Protein AF-A0A0E2BA04-F1 (afdb_monomer_lite)

Foldseek 3Di:
DDPQWDDDPVVCVVVVNDLCLQFNPPVPDPDTDGPDPPDLCSVQVVCVVVVHDNDPVVTGD

Sequence (61 aa):
MPDHVQFNHSRHISRGVDCSACHGNVAEMVKVKQVASLNMGYCVDCHRENNAPTDCSTCHR

pLDDT: mean 94.29, std 3.48, range [78.06, 97.69]

Secondary structure (DSSP, 8-state):
--TTB---HHHHHTTT--HHHHHS-GGG-SS----S---HHHHHHHHHHTT----HHHHB-

InterPro domains:
  IPR002322 Cytochrome c, class III [PR00609] (4-13)
  IPR002322 Cytochrome c, class III [PR00609] (17-24)
  IPR002322 Cytochrome c, class III [PR00609] (41-52)
  IPR002322 Cytochrome c, class III [PR00609] (53-60)
  IPR029467 Cytochrome c7-like [PF14522] (5-61)
  IPR036280 Multiheme cytochrome superfamily [SSF48695] (2-60)

Structure (mmCIF, N/CA/C/O backbone):
data_AF-A0A0E2BA04-F1
#
_entry.id   AF-A0A0E2BA04-F1
#
loop_
_atom_site.group_PDB
_atom_site.id
_atom_site.type_symbol
_atom_site.label_atom_id
_atom_site.label_alt_id
_atom_site.label_comp_id
_atom_site.label_asym_id
_atom_site.label_entity_id
_atom_site.label_seq_id
_atom_site.pdbx_PDB_ins_code
_atom_site.Cartn_x
_atom_site.Cartn_y
_atom_site.Cartn_z
_atom_site.occupancy
_atom_site.B_iso_or_equiv
_atom_site.auth_seq_id
_atom_site.auth_comp_id
_atom_site.auth_asym_id
_atom_site.auth_atom_id
_atom_site.pdbx_PDB_model_num
ATOM 1 N N . MET A 1 1 ? 0.392 8.402 2.477 1.00 78.06 1 MET A N 1
ATOM 2 C CA . MET A 1 1 ? 1.194 8.216 1.249 1.00 78.06 1 MET A CA 1
ATOM 3 C C . MET A 1 1 ? 1.494 9.599 0.685 1.00 78.06 1 MET A C 1
ATOM 5 O O . MET A 1 1 ? 0.619 10.444 0.842 1.00 78.06 1 MET A O 1
ATOM 9 N N . PRO A 1 2 ? 2.677 9.864 0.108 1.00 84.12 2 PRO A N 1
ATOM 10 C CA . PRO A 1 2 ? 2.948 11.133 -0.573 1.00 84.12 2 PRO A CA 1
ATOM 11 C C . PRO A 1 2 ? 2.006 11.364 -1.763 1.00 84.12 2 PRO A C 1
ATOM 13 O O . PRO A 1 2 ? 1.581 10.396 -2.390 1.00 84.12 2 PRO A O 1
ATOM 16 N N . ASP A 1 3 ? 1.745 12.624 -2.116 1.00 86.06 3 ASP A N 1
ATOM 17 C CA . ASP A 1 3 ? 0.768 12.990 -3.161 1.00 86.06 3 ASP A CA 1
ATOM 18 C C . ASP A 1 3 ? 1.130 12.470 -4.564 1.00 86.06 3 ASP A C 1
ATOM 20 O O . ASP A 1 3 ? 0.253 12.202 -5.380 1.00 86.06 3 ASP A O 1
ATOM 24 N N . HIS A 1 4 ? 2.422 12.264 -4.830 1.00 88.56 4 HIS A N 1
ATOM 25 C CA . HIS A 1 4 ? 2.952 11.726 -6.089 1.00 88.56 4 HIS A CA 1
ATOM 26 C C . HIS A 1 4 ? 2.910 10.186 -6.165 1.00 88.56 4 HIS A C 1
ATOM 28 O O . HIS A 1 4 ? 3.543 9.590 -7.039 1.00 88.56 4 HIS A O 1
ATOM 34 N N . VAL A 1 5 ? 2.237 9.521 -5.215 1.00 93.06 5 VAL A N 1
ATOM 35 C CA . VAL A 1 5 ? 2.039 8.067 -5.193 1.00 93.06 5 VAL A CA 1
ATOM 36 C C . VAL A 1 5 ? 0.569 7.750 -4.975 1.00 93.06 5 VAL A C 1
ATOM 38 O O . VAL A 1 5 ? -0.018 8.106 -3.953 1.00 93.06 5 VAL A O 1
ATOM 41 N N . GLN A 1 6 ? -0.018 6.987 -5.894 1.00 92.12 6 GLN A N 1
ATOM 42 C CA . GLN A 1 6 ? -1.397 6.527 -5.755 1.00 92.12 6 GLN A CA 1
ATOM 43 C C . GLN A 1 6 ? -1.452 5.073 -5.296 1.00 92.12 6 GLN A C 1
ATOM 45 O O . GLN A 1 6 ? -1.073 4.154 -6.019 1.00 92.12 6 GLN A O 1
ATOM 50 N N . PHE A 1 7 ? -1.999 4.854 -4.100 1.00 93.88 7 PHE A N 1
ATOM 51 C CA . PHE A 1 7 ? -2.273 3.516 -3.587 1.00 93.88 7 PHE A CA 1
ATOM 52 C C . PHE A 1 7 ? -3.723 3.116 -3.853 1.00 93.88 7 PHE A C 1
ATOM 54 O O . PHE A 1 7 ? -4.657 3.756 -3.369 1.00 93.88 7 PHE A O 1
ATOM 61 N N . ASN A 1 8 ? -3.920 2.026 -4.594 1.00 94.25 8 ASN A N 1
ATOM 62 C CA . ASN A 1 8 ? -5.245 1.479 -4.858 1.00 94.25 8 ASN A CA 1
ATOM 63 C C . ASN A 1 8 ? -5.501 0.247 -3.978 1.00 94.25 8 ASN A C 1
ATOM 65 O O . ASN A 1 8 ? -5.058 -0.857 -4.294 1.00 94.25 8 ASN A O 1
ATOM 69 N N . HIS A 1 9 ? -6.245 0.439 -2.891 1.00 95.56 9 HIS A N 1
ATOM 70 C CA . HIS A 1 9 ? -6.520 -0.607 -1.905 1.00 95.56 9 HIS A CA 1
ATOM 71 C C . HIS A 1 9 ? -7.260 -1.817 -2.515 1.00 95.56 9 HIS A C 1
ATOM 73 O O . HIS A 1 9 ? -6.904 -2.962 -2.240 1.00 95.56 9 HIS A O 1
ATOM 79 N N . SER A 1 10 ? -8.240 -1.591 -3.401 1.00 96.81 10 SER A N 1
ATOM 80 C CA . SER A 1 10 ? -9.054 -2.680 -3.962 1.00 96.81 10 SER A CA 1
ATOM 81 C C . SER A 1 10 ? -8.258 -3.618 -4.869 1.00 96.81 10 SER A C 1
ATOM 83 O O . SER A 1 10 ? -8.532 -4.816 -4.886 1.00 96.81 10 SER A O 1
ATOM 85 N N . ARG A 1 11 ? -7.232 -3.112 -5.570 1.00 95.50 11 ARG A N 1
ATOM 86 C CA . ARG A 1 11 ? -6.320 -3.946 -6.373 1.00 95.50 11 ARG A CA 1
ATOM 87 C C . ARG A 1 11 ? -5.490 -4.911 -5.533 1.00 95.50 11 ARG A C 1
ATOM 89 O O . ARG A 1 11 ? -5.171 -5.986 -6.016 1.00 95.50 11 ARG A O 1
ATOM 96 N N . HIS A 1 12 ? -5.125 -4.536 -4.312 1.00 96.19 12 HIS A N 1
ATOM 97 C CA . HIS A 1 12 ? -4.314 -5.397 -3.449 1.00 96.19 12 HIS A CA 1
ATOM 98 C C . HIS A 1 12 ? -5.177 -6.501 -2.833 1.00 96.19 12 HIS A C 1
ATOM 100 O O . HIS A 1 12 ? -4.814 -7.673 -2.897 1.00 96.19 12 HIS A O 1
ATOM 106 N N . ILE A 1 13 ? -6.379 -6.147 -2.360 1.00 96.50 13 ILE A N 1
ATOM 107 C CA . ILE A 1 13 ? -7.357 -7.125 -1.861 1.00 96.50 13 ILE A CA 1
ATOM 108 C C . ILE A 1 13 ? -7.744 -8.120 -2.961 1.00 96.50 13 ILE A C 1
ATOM 110 O O . ILE A 1 13 ? -7.778 -9.322 -2.717 1.00 96.50 13 ILE A O 1
ATOM 114 N N . SER A 1 14 ? -7.993 -7.656 -4.192 1.00 96.38 14 SER A N 1
ATOM 115 C CA . SER A 1 14 ? -8.384 -8.553 -5.292 1.00 96.38 14 SER A CA 1
ATOM 116 C C . SER A 1 14 ? -7.278 -9.514 -5.734 1.00 96.38 14 SER A C 1
ATOM 118 O O . SER A 1 14 ? -7.558 -10.491 -6.426 1.00 96.38 14 SER A O 1
ATOM 120 N N . ARG A 1 15 ? -6.030 -9.260 -5.326 1.00 95.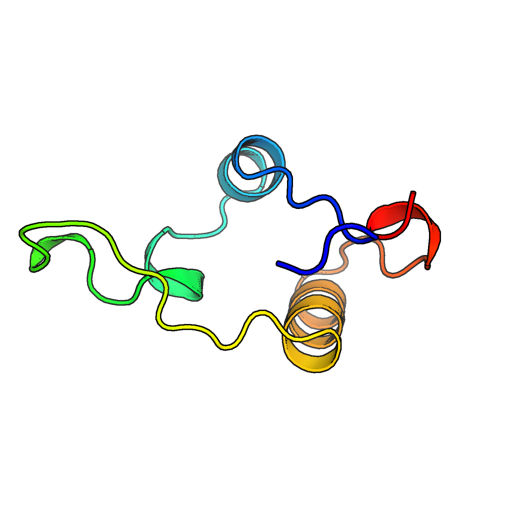44 15 ARG A N 1
ATOM 121 C CA . ARG A 1 15 ? -4.884 -10.158 -5.516 1.00 95.44 15 ARG A CA 1
ATOM 122 C C . ARG A 1 15 ? -4.617 -11.064 -4.313 1.00 95.44 15 ARG A C 1
ATOM 124 O O . ARG A 1 15 ? -3.640 -11.800 -4.341 1.00 95.44 15 ARG A O 1
ATOM 131 N N . GLY A 1 16 ? -5.488 -11.046 -3.303 1.00 95.38 16 GLY A N 1
ATOM 132 C CA . GLY A 1 16 ? -5.401 -11.928 -2.141 1.00 95.38 16 GLY A CA 1
ATOM 133 C C . GLY A 1 16 ? -4.399 -11.475 -1.081 1.00 95.38 16 GLY A C 1
ATOM 134 O O . GLY A 1 16 ? -3.985 -12.291 -0.267 1.00 95.38 16 GLY A O 1
ATOM 135 N N . VAL A 1 17 ? -3.994 -10.200 -1.077 1.00 96.31 17 VAL A N 1
ATOM 136 C CA . VAL A 1 17 ? -3.146 -9.663 -0.005 1.00 96.31 17 VAL A CA 1
ATOM 137 C C . VAL A 1 17 ? -3.978 -9.533 1.269 1.00 96.31 17 VAL A C 1
ATOM 139 O O . VAL A 1 17 ? -4.961 -8.788 1.297 1.00 96.31 17 VAL A O 1
ATOM 142 N N . ASP A 1 18 ? -3.566 -10.234 2.325 1.00 95.50 18 ASP A N 1
ATOM 143 C CA . ASP A 1 18 ? -4.229 -10.179 3.624 1.00 95.50 18 ASP A CA 1
ATOM 144 C C . ASP A 1 18 ? -4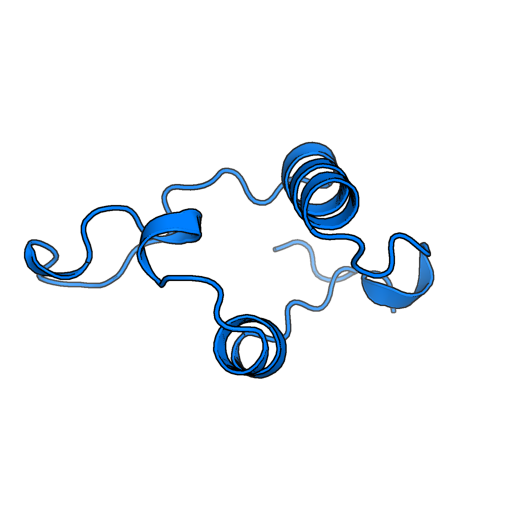.176 -8.781 4.244 1.00 95.50 18 ASP A C 1
ATOM 146 O O . ASP A 1 18 ? -3.159 -8.082 4.204 1.00 95.50 18 ASP A O 1
ATOM 150 N N . CYS A 1 19 ?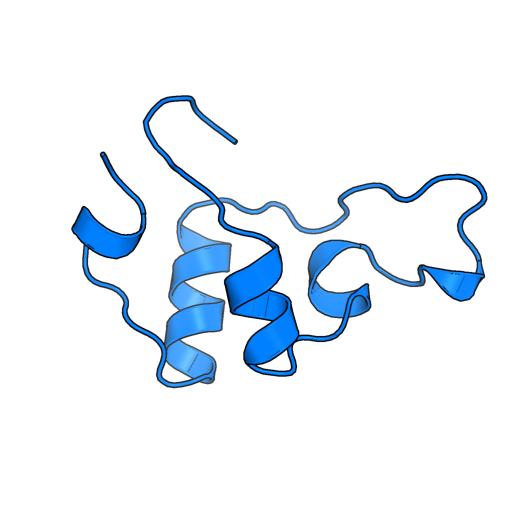 -5.260 -8.399 4.924 1.00 95.88 19 CYS A N 1
ATOM 151 C CA . CYS A 1 19 ? -5.361 -7.121 5.631 1.00 95.88 19 CYS A CA 1
ATOM 152 C C . CYS A 1 19 ? -4.203 -6.929 6.624 1.00 95.88 19 CYS A C 1
ATOM 154 O O . CYS A 1 19 ? -3.721 -5.812 6.830 1.00 95.88 19 CYS A O 1
ATOM 156 N N . SER A 1 20 ? -3.747 -8.029 7.229 1.00 95.88 20 SER A N 1
ATOM 157 C CA . SER A 1 20 ? -2.686 -8.034 8.227 1.00 95.88 20 SER A CA 1
ATOM 158 C C . SER A 1 20 ? -1.304 -7.712 7.676 1.00 95.88 20 SER A C 1
ATOM 160 O O . SER A 1 20 ? -0.476 -7.211 8.438 1.00 95.88 20 SER A O 1
ATOM 162 N N . ALA A 1 21 ? -1.077 -7.880 6.369 1.00 95.56 21 ALA A N 1
ATOM 163 C CA . ALA A 1 21 ? 0.188 -7.528 5.729 1.00 95.56 21 ALA A CA 1
ATOM 164 C C . ALA A 1 21 ? 0.523 -6.037 5.913 1.00 95.56 21 ALA A C 1
ATOM 166 O O . ALA A 1 21 ? 1.670 -5.680 6.182 1.00 95.56 21 ALA A O 1
ATOM 167 N N . CYS A 1 22 ? -0.496 -5.173 5.839 1.00 96.19 22 CYS A N 1
ATOM 168 C CA . CYS A 1 22 ? -0.346 -3.722 5.984 1.00 96.19 22 CYS A CA 1
ATOM 169 C C . CYS A 1 22 ? -0.808 -3.201 7.353 1.00 96.19 22 CYS A C 1
ATOM 171 O O . CYS A 1 22 ? -0.262 -2.215 7.863 1.00 96.19 22 CYS A O 1
ATOM 173 N N . HIS A 1 23 ? -1.831 -3.831 7.936 1.00 96.62 23 HIS A N 1
ATOM 174 C CA . HIS A 1 23 ? -2.523 -3.340 9.128 1.00 96.62 23 HIS A CA 1
ATOM 175 C C . HIS A 1 23 ? -2.245 -4.153 10.399 1.00 96.62 23 HIS A C 1
ATOM 177 O O . HIS A 1 23 ? -2.704 -3.749 11.456 1.00 96.62 23 HIS A O 1
ATOM 183 N N . GLY A 1 24 ? -1.484 -5.253 10.359 1.00 94.94 24 GLY A N 1
ATOM 184 C CA . GLY A 1 24 ? -1.264 -6.114 11.530 1.00 94.94 24 GLY A CA 1
ATOM 185 C C . GLY A 1 24 ? -2.524 -6.889 11.944 1.00 94.94 24 GLY A C 1
ATOM 186 O O . GLY A 1 24 ? -3.369 -7.200 11.110 1.00 94.94 24 GLY A O 1
ATOM 187 N N . ASN A 1 25 ? -2.683 -7.233 13.225 1.00 95.88 25 ASN A N 1
ATOM 188 C CA . ASN A 1 25 ? -3.860 -7.995 13.661 1.00 95.88 25 ASN A CA 1
ATOM 189 C C . ASN A 1 25 ? -5.136 -7.135 13.657 1.00 95.88 25 ASN A C 1
ATOM 191 O O . ASN A 1 25 ? -5.513 -6.557 14.673 1.00 95.88 25 ASN A O 1
ATOM 195 N N . VAL A 1 26 ? -5.808 -7.066 12.508 1.00 95.31 26 VAL A N 1
ATOM 196 C CA . VAL A 1 26 ? -7.032 -6.275 12.321 1.00 95.31 26 VAL A CA 1
ATOM 197 C C . VAL A 1 26 ? -8.179 -6.763 13.211 1.00 95.31 26 VAL A C 1
ATOM 199 O O . VAL A 1 26 ? -8.995 -5.945 13.626 1.00 95.31 26 VAL A O 1
ATOM 202 N N . ALA A 1 27 ? -8.230 -8.055 13.555 1.00 94.56 27 ALA A N 1
ATOM 203 C CA . ALA A 1 27 ? -9.300 -8.615 14.385 1.00 94.56 27 ALA A CA 1
ATOM 204 C C . ALA A 1 27 ? -9.303 -8.048 15.818 1.00 94.56 27 ALA A C 1
ATOM 206 O O . ALA A 1 27 ? -10.356 -7.948 16.440 1.00 94.56 27 ALA A O 1
ATOM 207 N N . GLU A 1 28 ? -8.140 -7.628 16.321 1.00 95.81 28 GLU A N 1
ATOM 208 C CA . GLU A 1 28 ? -7.980 -7.014 17.647 1.00 95.81 28 GLU A CA 1
ATOM 209 C C . GLU A 1 28 ? -8.027 -5.475 17.603 1.00 95.81 28 GLU A C 1
ATOM 211 O O . GLU A 1 28 ? -7.883 -4.806 18.629 1.00 95.81 28 GLU A O 1
ATOM 216 N N . MET A 1 29 ? -8.223 -4.874 16.422 1.00 95.94 29 MET A N 1
ATOM 217 C CA . MET A 1 29 ? -8.235 -3.421 16.264 1.00 95.94 29 MET A CA 1
ATOM 218 C C . MET A 1 29 ? -9.636 -2.834 16.397 1.00 95.94 29 MET A C 1
ATOM 220 O O . MET A 1 29 ? -10.507 -3.063 15.566 1.00 95.94 29 MET A O 1
ATOM 224 N N . VAL A 1 30 ? -9.808 -1.935 17.369 1.00 95.25 30 VAL A N 1
ATOM 225 C CA . VAL A 1 30 ? -11.017 -1.096 17.488 1.00 95.25 30 VAL A CA 1
ATOM 226 C C . VAL A 1 30 ? -11.165 -0.151 16.286 1.00 95.25 30 VAL A C 1
ATOM 228 O O . VAL A 1 30 ? -12.271 0.147 15.843 1.00 95.25 30 VAL A O 1
ATOM 231 N N . LYS A 1 31 ? -10.042 0.324 15.734 1.00 94.94 31 LYS A N 1
ATOM 232 C CA . LYS A 1 31 ? -9.989 1.123 14.506 1.00 94.94 31 LYS A CA 1
ATOM 233 C C . LYS A 1 31 ? -8.766 0.714 13.698 1.00 94.94 31 LYS A C 1
ATOM 235 O O . LYS A 1 31 ? -7.651 0.738 14.219 1.00 94.94 31 LYS A O 1
ATOM 240 N N . VAL A 1 32 ? -8.985 0.365 12.432 1.00 94.44 32 VAL A N 1
ATOM 241 C CA . VAL A 1 32 ? -7.915 -0.072 11.530 1.00 94.44 32 VAL A CA 1
ATOM 242 C C . VAL A 1 32 ? -6.885 1.041 11.376 1.00 94.44 32 VAL A C 1
ATOM 244 O O . VAL A 1 32 ? -7.226 2.191 11.085 1.00 94.44 32 VAL A O 1
ATOM 247 N N . LYS A 1 33 ? -5.617 0.686 11.567 1.00 94.69 33 LYS A N 1
ATOM 248 C CA . LYS A 1 33 ? -4.477 1.583 11.383 1.00 94.69 33 LYS A CA 1
ATOM 249 C C . LYS A 1 33 ? -3.429 0.911 10.519 1.00 94.69 33 LYS A C 1
ATOM 251 O O . LYS A 1 33 ? -3.308 -0.308 10.500 1.00 94.69 33 LYS A O 1
ATOM 256 N N . GLN A 1 34 ? -2.687 1.706 9.766 1.00 93.69 34 GLN A N 1
ATOM 257 C CA . GLN A 1 34 ? -1.518 1.224 9.044 1.00 93.69 34 GLN A CA 1
ATOM 258 C C . GLN A 1 34 ? -0.402 0.918 10.052 1.00 93.69 34 GLN A C 1
ATOM 260 O O . GLN A 1 34 ? -0.143 1.726 10.944 1.00 93.69 34 GLN A O 1
ATOM 265 N N . VAL A 1 35 ? 0.233 -0.245 9.916 1.00 95.50 35 VAL A N 1
ATOM 266 C CA . VAL A 1 35 ? 1.380 -0.664 10.740 1.00 95.50 35 VAL A CA 1
ATOM 267 C C . VAL A 1 35 ? 2.643 -0.775 9.887 1.00 95.50 35 VAL A C 1
ATOM 269 O O . VAL A 1 35 ? 3.725 -0.419 10.347 1.00 95.50 35 VAL A O 1
ATOM 272 N N . ALA A 1 36 ? 2.508 -1.208 8.632 1.00 94.00 36 ALA A N 1
ATOM 27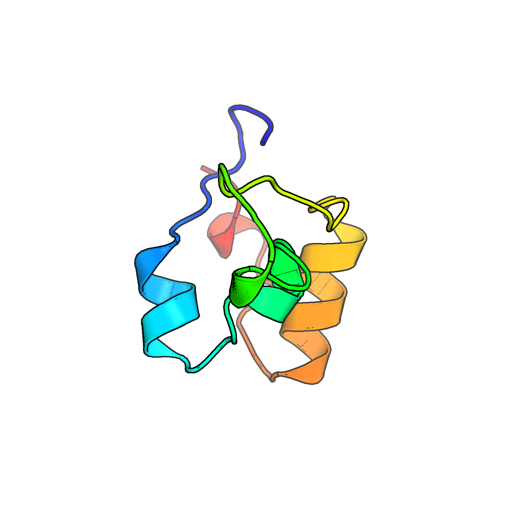3 C CA . ALA A 1 36 ? 3.611 -1.217 7.679 1.00 94.00 36 ALA A CA 1
ATOM 274 C C . ALA A 1 36 ? 4.088 0.208 7.347 1.00 94.00 36 ALA A C 1
ATOM 276 O O . ALA A 1 36 ? 3.299 1.156 7.318 1.00 94.00 36 ALA A O 1
ATOM 277 N N . SER A 1 37 ? 5.377 0.367 7.037 1.00 92.75 37 SER A N 1
ATOM 278 C CA . SER A 1 37 ? 5.951 1.673 6.682 1.00 92.75 37 SER A CA 1
ATOM 279 C C . SER A 1 37 ? 5.385 2.234 5.372 1.00 92.75 37 SER A C 1
ATOM 281 O O . SER A 1 37 ? 5.273 3.451 5.236 1.00 92.75 37 SER A O 1
ATOM 283 N N . LEU A 1 38 ? 5.022 1.356 4.424 1.00 93.00 38 LEU A N 1
ATOM 284 C CA . LEU A 1 38 ? 4.583 1.692 3.060 1.00 93.00 38 LEU A CA 1
ATOM 285 C C . LEU A 1 38 ? 5.509 2.698 2.351 1.00 93.00 38 LEU A C 1
ATOM 287 O O . LEU A 1 38 ? 5.066 3.538 1.569 1.00 93.00 38 LEU A O 1
ATOM 291 N N . ASN A 1 39 ? 6.809 2.631 2.644 1.00 93.06 39 ASN A N 1
ATOM 292 C CA . ASN A 1 39 ? 7.813 3.353 1.873 1.00 93.06 39 ASN A CA 1
ATOM 293 C C . ASN A 1 3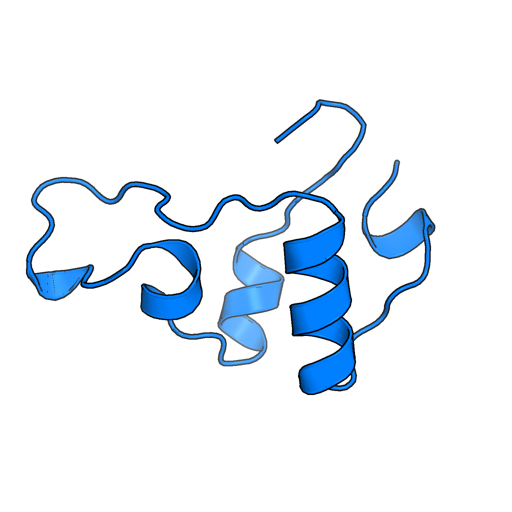9 ? 8.083 2.625 0.543 1.00 93.06 39 ASN A C 1
ATOM 295 O O . ASN A 1 39 ? 7.663 1.485 0.352 1.00 93.06 39 ASN A O 1
ATOM 299 N N . MET A 1 40 ? 8.794 3.278 -0.379 1.00 94.06 40 MET A N 1
ATOM 300 C CA . MET A 1 40 ? 9.096 2.695 -1.692 1.00 94.06 40 MET A CA 1
ATOM 301 C C . MET A 1 40 ? 9.749 1.309 -1.579 1.00 94.06 40 MET A C 1
ATOM 303 O O . MET A 1 40 ? 9.358 0.412 -2.317 1.00 94.06 40 MET A O 1
ATOM 307 N N . GLY A 1 41 ? 10.686 1.123 -0.642 1.00 94.88 41 GLY A N 1
ATOM 308 C CA . GLY A 1 41 ? 11.349 -0.164 -0.415 1.00 94.88 41 GLY A CA 1
ATOM 309 C C . GLY A 1 41 ? 10.352 -1.263 -0.062 1.00 94.88 41 GLY A C 1
ATOM 310 O O . GLY A 1 41 ? 10.273 -2.258 -0.769 1.00 94.88 41 GLY A O 1
ATOM 311 N N . TYR A 1 42 ? 9.499 -1.023 0.936 1.00 95.62 42 TYR A N 1
ATOM 312 C CA . TYR A 1 42 ? 8.452 -1.965 1.335 1.00 95.62 42 TYR A CA 1
ATOM 313 C C . TYR A 1 42 ? 7.539 -2.349 0.161 1.00 95.62 42 TYR A C 1
ATOM 315 O O . TYR A 1 42 ? 7.271 -3.528 -0.056 1.00 95.62 42 TYR A O 1
ATOM 323 N N . CYS A 1 43 ? 7.076 -1.362 -0.613 1.00 95.31 43 CYS A N 1
ATOM 324 C CA . CYS A 1 43 ? 6.194 -1.613 -1.751 1.00 95.31 43 CYS A CA 1
ATOM 325 C C . CYS A 1 43 ? 6.893 -2.449 -2.831 1.00 95.31 43 CYS A C 1
ATOM 327 O O . CYS A 1 43 ? 6.337 -3.434 -3.310 1.00 95.31 43 CYS A O 1
ATOM 329 N N . VAL A 1 44 ? 8.113 -2.063 -3.209 1.00 96.81 44 VAL A N 1
ATOM 330 C CA . VAL A 1 44 ? 8.866 -2.725 -4.279 1.00 96.81 44 VAL A CA 1
ATOM 331 C C . VAL A 1 44 ? 9.285 -4.135 -3.869 1.00 96.81 44 VAL A C 1
ATOM 333 O O . VAL A 1 44 ? 9.175 -5.044 -4.686 1.00 96.81 44 VAL A O 1
ATOM 336 N N . ASP A 1 45 ? 9.725 -4.339 -2.630 1.00 97.38 45 ASP A N 1
ATOM 337 C CA . ASP A 1 45 ? 10.149 -5.655 -2.147 1.00 97.38 45 ASP A CA 1
ATOM 338 C C . ASP A 1 45 ? 8.959 -6.615 -2.065 1.00 97.38 45 ASP A C 1
ATOM 340 O O . ASP A 1 45 ? 9.010 -7.698 -2.647 1.00 97.38 45 ASP A O 1
ATOM 344 N N . CYS A 1 46 ? 7.831 -6.167 -1.503 1.00 97.12 46 CYS A N 1
ATOM 345 C CA . CYS A 1 46 ? 6.589 -6.940 -1.515 1.00 97.12 46 CYS A CA 1
ATOM 346 C C . CYS A 1 46 ? 6.141 -7.276 -2.950 1.00 97.12 46 CYS A C 1
ATOM 348 O O . CYS A 1 46 ? 5.751 -8.409 -3.242 1.00 97.12 46 CYS A O 1
ATOM 350 N N . HIS A 1 47 ? 6.244 -6.324 -3.884 1.00 97.38 47 HIS A N 1
ATOM 351 C CA . HIS A 1 47 ? 5.919 -6.581 -5.286 1.00 97.38 47 HIS A CA 1
ATOM 352 C C . HIS A 1 47 ? 6.870 -7.602 -5.930 1.00 97.38 47 HIS A C 1
ATOM 354 O O . HIS A 1 47 ? 6.398 -8.472 -6.660 1.00 97.38 47 HIS A O 1
ATOM 360 N N . ARG A 1 48 ? 8.179 -7.547 -5.647 1.00 97.69 48 ARG A N 1
ATOM 361 C CA . ARG A 1 48 ? 9.166 -8.523 -6.149 1.00 97.69 48 ARG A CA 1
ATOM 362 C C . ARG A 1 48 ? 8.876 -9.931 -5.643 1.00 97.69 48 ARG A C 1
ATOM 364 O O . ARG A 1 48 ? 8.856 -10.862 -6.442 1.00 97.69 48 ARG A O 1
ATOM 371 N N . GLU A 1 49 ? 8.603 -10.076 -4.349 1.00 97.12 49 GLU A N 1
ATOM 372 C CA . GLU A 1 49 ? 8.287 -11.365 -3.719 1.00 97.12 49 GLU A CA 1
ATOM 373 C C . GLU A 1 49 ? 7.023 -12.009 -4.308 1.00 97.12 49 GLU A C 1
ATOM 375 O O . GLU A 1 49 ? 6.928 -13.232 -4.401 1.00 97.12 49 GLU A O 1
ATOM 380 N N . ASN A 1 50 ? 6.077 -11.185 -4.766 1.00 95.94 50 ASN A N 1
ATOM 381 C CA . ASN A 1 50 ? 4.782 -11.625 -5.288 1.00 95.94 50 ASN A CA 1
ATOM 382 C C . ASN A 1 50 ? 4.658 -11.524 -6.820 1.00 95.94 50 ASN A C 1
ATOM 384 O O . ASN A 1 50 ? 3.557 -11.663 -7.354 1.00 95.94 50 ASN A O 1
ATOM 388 N N . ASN A 1 51 ? 5.760 -11.286 -7.544 1.00 95.81 51 ASN A N 1
ATOM 389 C CA . ASN A 1 51 ? 5.774 -11.096 -9.004 1.00 95.81 51 ASN A CA 1
ATOM 390 C C . ASN A 1 51 ? 4.762 -10.039 -9.507 1.00 95.81 51 ASN A C 1
ATOM 392 O O . ASN A 1 51 ? 4.127 -10.197 -10.554 1.00 95.81 51 ASN A O 1
ATOM 396 N N . ALA A 1 52 ? 4.588 -8.955 -8.753 1.00 96.19 52 ALA A N 1
ATOM 397 C CA . ALA A 1 52 ? 3.749 -7.820 -9.121 1.00 96.19 52 ALA A C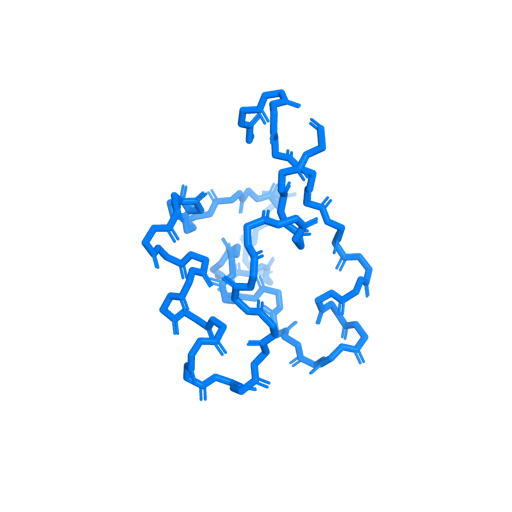A 1
ATOM 398 C C . ALA A 1 52 ? 4.554 -6.740 -9.879 1.00 96.19 52 ALA A C 1
ATOM 400 O O . ALA A 1 52 ? 5.780 -6.692 -9.773 1.00 96.19 52 ALA A O 1
ATOM 401 N N . PRO A 1 53 ? 3.895 -5.847 -10.646 1.00 96.25 53 PRO A N 1
ATOM 402 C CA . PRO A 1 53 ? 4.592 -4.812 -11.409 1.00 96.25 53 PRO A CA 1
ATOM 403 C C . PRO A 1 53 ? 5.393 -3.854 -10.517 1.00 96.25 53 PRO A C 1
ATOM 405 O O . PRO A 1 53 ? 4.860 -3.303 -9.555 1.00 96.25 53 PRO A O 1
ATOM 408 N N . THR A 1 54 ? 6.654 -3.611 -10.872 1.00 96.19 54 THR A N 1
ATOM 409 C CA . THR A 1 54 ? 7.565 -2.692 -10.162 1.00 96.19 54 THR A CA 1
ATOM 410 C C . THR A 1 54 ? 7.948 -1.470 -10.997 1.00 96.19 54 THR A C 1
ATOM 412 O O . THR A 1 54 ? 8.894 -0.765 -10.656 1.00 96.19 54 THR A O 1
ATOM 415 N N . ASP A 1 55 ? 7.262 -1.238 -12.118 1.00 95.50 55 ASP A N 1
ATOM 416 C CA . ASP A 1 55 ? 7.519 -0.071 -12.959 1.00 95.50 55 ASP A CA 1
ATOM 417 C C . ASP A 1 55 ? 7.149 1.228 -12.229 1.00 95.50 55 ASP A C 1
ATOM 419 O O . ASP A 1 55 ? 6.134 1.282 -11.527 1.00 95.50 55 ASP A O 1
ATOM 423 N N . CYS A 1 56 ? 7.934 2.286 -12.441 1.00 94.00 56 CYS A N 1
ATOM 424 C CA . CYS A 1 56 ? 7.756 3.588 -11.798 1.00 94.00 56 CYS A CA 1
ATOM 425 C C . CYS A 1 56 ? 6.323 4.125 -11.956 1.00 94.00 56 CYS A C 1
ATOM 427 O O . CYS A 1 56 ? 5.724 4.600 -10.989 1.00 94.00 56 CYS A O 1
ATOM 429 N N . SER A 1 57 ? 5.747 3.992 -13.156 1.00 93.56 57 SER A N 1
ATOM 430 C CA . SER A 1 57 ? 4.404 4.495 -13.491 1.00 93.56 57 SER A CA 1
ATOM 431 C C . SER A 1 57 ? 3.266 3.698 -12.844 1.00 93.56 57 SER A C 1
ATOM 433 O O . SER A 1 57 ? 2.115 4.137 -12.825 1.00 93.56 57 SER A O 1
ATOM 435 N N . THR A 1 58 ? 3.572 2.532 -12.262 1.00 92.38 58 THR A N 1
ATOM 436 C CA . THR A 1 58 ? 2.592 1.746 -11.496 1.00 92.38 58 THR A CA 1
ATOM 437 C C . THR A 1 58 ? 2.165 2.494 -10.235 1.00 92.38 58 THR A C 1
ATOM 439 O O . THR A 1 58 ? 0.995 2.433 -9.849 1.00 92.38 58 THR A O 1
ATOM 442 N N . CYS A 1 59 ? 3.106 3.211 -9.615 1.00 92.69 59 CYS A N 1
ATOM 443 C CA . CYS A 1 59 ? 2.917 3.910 -8.346 1.00 92.69 59 CYS A CA 1
ATOM 444 C C . CYS A 1 59 ? 2.817 5.427 -8.535 1.00 92.69 59 CYS A C 1
ATOM 446 O O . CYS A 1 59 ? 2.016 6.072 -7.857 1.00 92.69 59 CYS A O 1
ATOM 448 N N . HIS A 1 60 ? 3.621 5.981 -9.444 1.00 92.88 60 HIS A N 1
ATOM 449 C CA . HIS A 1 60 ? 3.769 7.417 -9.651 1.00 92.88 60 HIS A CA 1
ATOM 450 C C . HIS A 1 60 ? 2.869 7.931 -10.772 1.00 92.88 60 HIS A C 1
ATOM 452 O O . HIS A 1 60 ? 2.857 7.372 -11.870 1.00 92.88 60 HIS A O 1
ATOM 458 N N . ARG A 1 61 ? 2.131 9.006 -10.487 1.00 83.38 61 ARG A N 1
ATOM 459 C CA . ARG A 1 61 ? 1.295 9.738 -11.443 1.00 83.38 61 ARG A CA 1
ATOM 460 C C . ARG A 1 61 ? 1.489 11.232 -11.283 1.00 83.38 61 ARG A C 1
ATOM 462 O O . ARG A 1 61 ? 1.737 11.648 -10.130 1.00 83.38 61 ARG A O 1
#

Organism: NCBI:txid1049984

Radius of gyration: 12.15 Å; chains: 1; bounding box: 22×25×31 Å